Protein AF-A0A2I0K468-F1 (afdb_monomer)

Sequence (78 aa):
MAAAGLTVDHPIMTKTDFYTSHECLLLPYEQALTREDSTSGLYYDCSAHMLWVGERTRQLDGAHVEFLRGVANPLGIK

Mean predicted aligned error: 3.49 Å

Radius of gyration: 17.79 Å; Cα contacts (8 Å, |Δi|>4): 109; chains: 1; bounding box: 37×24×47 Å

pLDDT: mean 96.49, std 4.25, range [75.69, 98.88]

Solvent-accessible surface area (backbone atoms only — not comparable to full-atom values): 4795 Å² total; per-residue (Å²): 94,58,94,77,74,46,52,74,83,40,62,83,70,74,53,76,90,83,84,48,67,52,68,64,70,60,59,75,61,48,58,72,38,43,42,69,39,92,87,78,70,48,35,32,46,67,80,38,60,30,40,25,35,46,75,91,44,60,43,88,90,28,70,52,42,55,52,55,71,63,34,73,49,58,75,46,76,98

Structure (mmCIF, N/CA/C/O backbone):
data_AF-A0A2I0K468-F1
#
_entry.id   AF-A0A2I0K468-F1
#
loop_
_atom_site.group_PDB
_atom_site.id
_atom_site.type_symbol
_atom_site.label_atom_id
_atom_site.label_alt_id
_atom_site.label_comp_id
_atom_site.label_asym_id
_atom_site.label_entity_id
_atom_site.label_seq_id
_atom_site.pdbx_PDB_ins_code
_atom_site.Cartn_x
_atom_site.Cartn_y
_atom_site.Cartn_z
_atom_site.occupancy
_atom_site.B_iso_or_equiv
_atom_site.auth_seq_id
_atom_site.auth_comp_id
_atom_site.auth_asym_id
_atom_site.auth_atom_id
_atom_site.pdbx_PDB_model_num
ATOM 1 N N . MET A 1 1 ? 19.149 -14.158 -28.366 1.00 75.69 1 MET A N 1
ATOM 2 C CA . MET A 1 1 ? 18.510 -12.874 -28.719 1.00 75.69 1 MET A CA 1
ATOM 3 C C . MET A 1 1 ? 19.311 -12.125 -29.781 1.00 75.69 1 MET A C 1
ATOM 5 O O . MET A 1 1 ? 18.752 -11.895 -30.841 1.00 75.69 1 MET A O 1
ATOM 9 N N . ALA A 1 2 ? 20.611 -11.857 -29.582 1.00 83.44 2 ALA A N 1
ATOM 10 C CA . ALA A 1 2 ? 21.428 -11.104 -30.554 1.00 83.44 2 ALA A CA 1
ATOM 11 C C . ALA A 1 2 ? 21.410 -11.683 -31.984 1.00 83.44 2 ALA A C 1
ATOM 13 O O . ALA A 1 2 ? 21.147 -10.957 -32.935 1.00 83.44 2 ALA A O 1
ATOM 14 N N . ALA A 1 3 ? 21.577 -13.003 -32.134 1.00 86.31 3 ALA A N 1
ATOM 15 C CA . ALA A 1 3 ? 21.486 -13.679 -33.436 1.00 86.31 3 ALA A CA 1
ATOM 16 C C . ALA A 1 3 ? 20.078 -13.645 -34.073 1.00 86.31 3 ALA A C 1
ATOM 18 O O . ALA A 1 3 ? 19.942 -13.880 -35.266 1.00 86.31 3 ALA A O 1
ATOM 19 N N . ALA A 1 4 ? 19.041 -13.343 -33.287 1.00 89.06 4 ALA A N 1
ATOM 20 C CA . ALA A 1 4 ? 17.662 -13.156 -33.737 1.00 89.06 4 ALA A CA 1
ATOM 21 C C . ALA A 1 4 ? 17.280 -11.662 -33.860 1.00 89.06 4 ALA A C 1
ATOM 23 O O . ALA A 1 4 ? 16.101 -11.342 -33.965 1.00 89.06 4 ALA A O 1
ATOM 24 N N . GLY A 1 5 ? 18.257 -10.743 -33.820 1.00 87.50 5 GLY A N 1
ATOM 25 C CA . GLY A 1 5 ? 18.055 -9.305 -34.040 1.00 87.50 5 GLY A CA 1
ATOM 26 C C . GLY A 1 5 ? 17.784 -8.459 -32.790 1.00 87.50 5 GLY A C 1
ATOM 27 O O . GLY A 1 5 ? 17.674 -7.243 -32.910 1.00 87.50 5 GLY A O 1
ATOM 28 N N . LEU A 1 6 ? 17.717 -9.050 -31.592 1.00 91.19 6 LEU A N 1
ATOM 29 C CA . LEU A 1 6 ? 17.546 -8.300 -30.341 1.00 91.19 6 LEU A CA 1
ATOM 30 C C . LEU A 1 6 ? 18.898 -8.127 -29.635 1.00 91.19 6 LEU A C 1
ATOM 32 O O . LEU A 1 6 ? 19.449 -9.086 -29.083 1.00 91.19 6 LEU A O 1
ATOM 36 N N . THR A 1 7 ? 19.442 -6.912 -29.686 1.00 91.19 7 THR A N 1
ATOM 37 C CA . THR A 1 7 ? 20.759 -6.568 -29.132 1.00 91.19 7 THR A CA 1
ATOM 38 C C . THR A 1 7 ? 20.717 -6.379 -27.614 1.00 91.19 7 THR A C 1
ATOM 40 O O . THR A 1 7 ? 19.659 -6.168 -27.023 1.00 91.19 7 THR A O 1
ATOM 43 N N . VAL A 1 8 ? 21.886 -6.458 -26.971 1.00 89.25 8 VAL A N 1
ATOM 44 C CA . VAL A 1 8 ? 22.023 -6.286 -25.512 1.00 89.25 8 VAL A CA 1
ATOM 45 C C . VAL A 1 8 ? 21.682 -4.874 -25.044 1.00 89.25 8 VAL A C 1
ATOM 47 O O . VAL A 1 8 ? 21.235 -4.709 -23.918 1.00 89.25 8 VAL A O 1
ATOM 50 N N . ASP A 1 9 ? 21.824 -3.880 -25.918 1.00 89.44 9 ASP A N 1
ATOM 51 C CA . ASP A 1 9 ? 21.507 -2.482 -25.617 1.00 89.44 9 ASP A CA 1
ATOM 52 C C . ASP A 1 9 ? 20.004 -2.184 -25.706 1.00 89.44 9 ASP A C 1
ATOM 54 O O . ASP A 1 9 ? 19.558 -1.100 -25.325 1.00 89.44 9 ASP A O 1
ATOM 58 N N . HIS A 1 10 ? 19.199 -3.129 -26.212 1.00 90.94 10 HIS A N 1
ATOM 59 C CA . HIS A 1 10 ? 17.757 -2.945 -26.298 1.00 90.94 10 HIS A CA 1
ATOM 60 C C . HIS A 1 10 ? 17.174 -2.718 -24.887 1.00 90.94 10 HIS A C 1
ATOM 62 O O . HIS A 1 10 ? 17.469 -3.504 -23.986 1.00 90.94 10 HIS A O 1
ATOM 68 N N . PRO A 1 11 ? 16.310 -1.706 -24.658 1.00 89.62 11 PRO A N 1
ATOM 69 C CA . PRO A 1 11 ? 15.817 -1.358 -23.321 1.00 89.62 11 PRO A CA 1
ATOM 70 C C . PRO A 1 11 ? 15.189 -2.517 -22.537 1.00 89.62 11 PRO A C 1
ATOM 72 O O . PRO A 1 11 ? 15.328 -2.573 -21.325 1.00 89.62 11 PRO A O 1
ATOM 75 N N . ILE A 1 12 ? 14.545 -3.468 -23.221 1.00 90.38 12 ILE A N 1
ATOM 76 C CA . ILE A 1 12 ? 13.972 -4.675 -22.592 1.00 90.38 12 ILE A CA 1
ATOM 77 C C . ILE A 1 12 ? 15.026 -5.597 -21.950 1.00 90.38 12 ILE A C 1
ATOM 79 O O . ILE A 1 12 ? 14.698 -6.403 -21.091 1.00 90.38 12 ILE A O 1
ATOM 83 N N . MET A 1 13 ? 16.282 -5.500 -22.392 1.00 91.00 13 MET A N 1
ATOM 84 C CA . MET A 1 13 ? 17.410 -6.276 -21.875 1.00 91.00 13 MET A CA 1
ATOM 85 C C . MET A 1 13 ? 18.165 -5.522 -20.770 1.00 91.00 13 MET A C 1
ATOM 87 O O . MET A 1 13 ? 18.916 -6.142 -20.024 1.00 91.00 13 MET A O 1
ATOM 91 N N . THR A 1 14 ? 17.985 -4.199 -20.669 1.00 92.38 14 THR A N 1
ATOM 92 C CA . THR A 1 14 ? 18.718 -3.322 -19.734 1.00 92.38 14 THR A CA 1
ATOM 93 C C . THR A 1 14 ? 17.838 -2.696 -18.655 1.00 92.38 14 THR A C 1
ATOM 95 O O . THR A 1 14 ? 18.354 -2.061 -17.736 1.00 92.38 14 THR A O 1
ATOM 98 N N . LYS A 1 15 ? 16.518 -2.874 -18.742 1.00 94.25 15 LYS A N 1
ATOM 99 C CA . LYS A 1 15 ? 15.536 -2.401 -17.766 1.00 94.25 15 LYS A CA 1
ATOM 100 C C . LYS A 1 15 ? 14.696 -3.565 -17.267 1.00 94.25 15 LYS A C 1
ATOM 102 O O . LYS A 1 15 ? 14.449 -4.525 -17.988 1.00 94.25 15 LYS A O 1
ATOM 107 N N . THR A 1 16 ? 14.229 -3.432 -16.037 1.00 95.75 16 THR A N 1
ATOM 108 C CA . THR A 1 16 ? 13.236 -4.319 -15.442 1.00 95.75 16 THR A CA 1
ATOM 109 C C . THR A 1 16 ? 12.202 -3.465 -14.739 1.00 95.75 16 THR A C 1
ATOM 111 O O . THR A 1 16 ? 12.539 -2.414 -14.189 1.00 95.75 16 THR A O 1
ATOM 114 N N . ASP A 1 17 ? 10.965 -3.936 -14.727 1.00 97.06 17 ASP A N 1
ATOM 115 C CA . ASP A 1 17 ? 9.966 -3.387 -13.828 1.00 97.06 17 ASP A CA 1
ATOM 116 C C . ASP A 1 17 ? 10.284 -3.844 -12.403 1.00 97.06 17 ASP A C 1
ATOM 118 O O . ASP A 1 17 ? 10.749 -4.966 -12.171 1.00 97.06 17 ASP A O 1
ATOM 122 N N . PHE A 1 18 ? 10.075 -2.946 -11.449 1.00 97.75 18 PHE A N 1
ATOM 123 C CA . PHE A 1 18 ? 10.269 -3.202 -10.031 1.00 97.75 18 PHE A CA 1
ATOM 124 C C . PHE A 1 18 ? 9.079 -2.637 -9.269 1.00 97.75 18 PHE A C 1
ATOM 126 O O . PHE A 1 18 ? 8.687 -1.489 -9.478 1.00 97.75 18 PHE A O 1
ATOM 133 N N . TYR A 1 19 ? 8.527 -3.447 -8.373 1.00 98.50 19 TYR A N 1
ATOM 134 C CA . TYR A 1 19 ? 7.316 -3.133 -7.631 1.00 98.50 19 TYR A CA 1
ATOM 135 C C . TYR A 1 19 ? 7.577 -3.216 -6.130 1.00 98.50 19 TYR A C 1
ATOM 137 O O . TYR A 1 19 ? 8.430 -3.968 -5.659 1.00 98.50 19 TYR A O 1
ATOM 145 N N . THR A 1 20 ? 6.814 -2.437 -5.376 1.00 98.69 20 THR A N 1
ATOM 146 C CA . THR A 1 20 ? 6.891 -2.342 -3.915 1.00 98.69 20 THR A CA 1
ATOM 147 C C . THR A 1 20 ? 5.657 -2.962 -3.273 1.00 98.69 20 THR A C 1
ATOM 149 O O . THR A 1 20 ? 4.564 -2.920 -3.843 1.00 98.69 20 THR A O 1
ATOM 152 N N . SER A 1 21 ? 5.838 -3.528 -2.080 1.00 98.75 21 SER A N 1
ATOM 153 C CA . SER A 1 21 ? 4.746 -4.034 -1.248 1.00 98.75 21 SER A CA 1
ATOM 154 C C . SER A 1 21 ? 5.080 -3.918 0.234 1.00 98.75 21 SER A C 1
ATOM 156 O O . SER A 1 21 ? 6.255 -3.975 0.611 1.00 98.75 21 SER A O 1
ATOM 158 N N . HIS A 1 22 ? 4.049 -3.789 1.065 1.00 98.81 22 HIS A N 1
ATOM 159 C CA . HIS A 1 22 ? 4.148 -3.852 2.524 1.00 98.81 22 HIS A CA 1
ATOM 160 C C . HIS A 1 22 ? 2.836 -4.339 3.153 1.00 98.81 22 HIS A C 1
ATOM 162 O O . HIS A 1 22 ? 1.813 -4.506 2.483 1.00 98.81 22 HIS A O 1
ATOM 168 N N . GLU A 1 23 ? 2.884 -4.606 4.458 1.00 98.81 23 GLU A N 1
ATOM 169 C CA . GLU A 1 23 ? 1.696 -4.953 5.234 1.00 98.81 23 GLU A CA 1
ATOM 170 C C . GLU A 1 23 ? 0.846 -3.708 5.447 1.00 98.81 23 GLU A C 1
ATOM 172 O O . GLU A 1 23 ? 1.313 -2.762 6.082 1.00 98.81 23 GLU A O 1
ATOM 177 N N . CYS A 1 24 ? -0.403 -3.734 4.982 1.00 98.62 24 CYS A N 1
ATOM 178 C CA . CYS A 1 24 ? -1.396 -2.716 5.304 1.00 98.62 24 CYS A CA 1
ATOM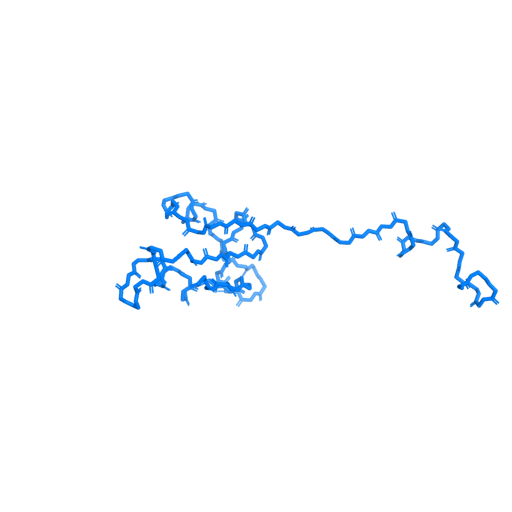 179 C C . 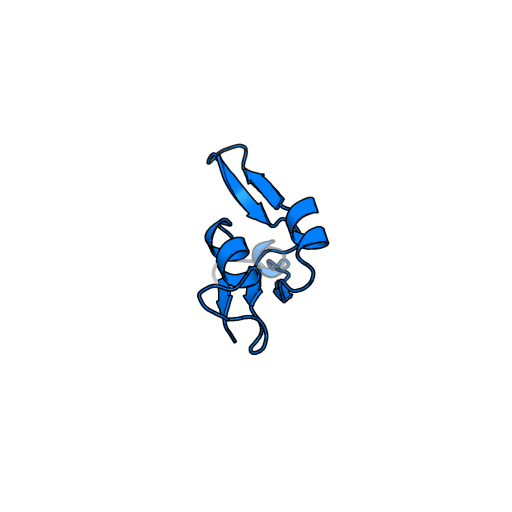CYS A 1 24 ? -1.684 -2.822 6.806 1.00 98.62 24 CYS A C 1
ATOM 181 O O . CYS A 1 24 ? -2.488 -3.647 7.233 1.00 98.62 24 CYS A O 1
ATOM 183 N N . LEU A 1 25 ? -0.944 -2.069 7.623 1.00 98.56 25 LEU A N 1
ATOM 184 C CA . LEU A 1 25 ? -0.969 -2.198 9.082 1.00 98.56 25 LEU A CA 1
ATOM 185 C C . LEU A 1 25 ? -1.460 -0.914 9.744 1.00 98.56 25 LEU A C 1
ATOM 187 O O . LEU A 1 25 ? -2.385 -0.949 10.558 1.00 98.56 25 LEU A O 1
ATOM 191 N N . LEU A 1 26 ? -0.857 0.223 9.390 1.00 98.62 26 LEU A N 1
ATOM 192 C CA . LEU A 1 26 ? -1.172 1.520 9.978 1.00 98.62 26 LEU A CA 1
ATOM 193 C C . LEU A 1 26 ? -2.226 2.242 9.133 1.00 98.62 26 LEU A C 1
ATOM 195 O O . LEU A 1 26 ? -1.902 3.115 8.337 1.00 98.62 26 LEU A O 1
ATOM 199 N N . LEU A 1 27 ? -3.500 1.906 9.339 1.00 98.69 27 LEU A N 1
ATOM 200 C CA . LEU A 1 27 ? -4.612 2.399 8.512 1.00 98.69 27 LEU A CA 1
ATOM 201 C C . LEU A 1 27 ? -4.668 3.925 8.305 1.00 98.69 27 LEU A C 1
ATOM 203 O O . LEU A 1 27 ? -4.980 4.335 7.193 1.00 98.69 27 LEU A O 1
ATOM 20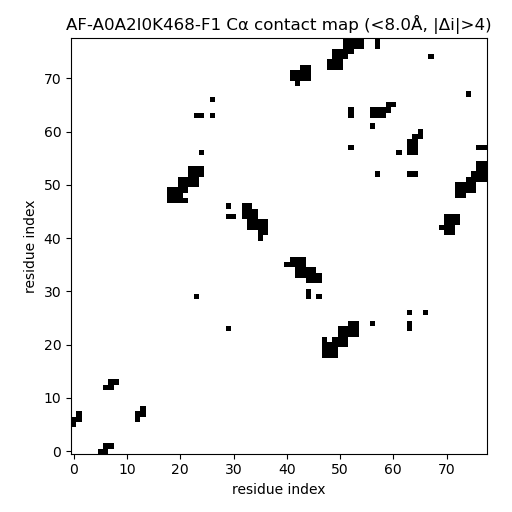7 N N . PRO A 1 28 ? -4.327 4.794 9.280 1.00 98.75 28 PRO A N 1
ATOM 208 C CA . PRO A 1 28 ? -4.285 6.234 9.019 1.00 98.75 28 PRO A CA 1
ATOM 209 C C . PRO A 1 28 ? -3.255 6.646 7.955 1.00 98.75 28 PRO A C 1
ATOM 211 O O . PRO A 1 28 ? -3.474 7.616 7.234 1.00 98.75 28 PRO A O 1
ATOM 214 N N . TYR A 1 29 ? -2.135 5.922 7.856 1.00 98.81 29 TYR A N 1
ATOM 215 C CA . TYR A 1 29 ? -1.114 6.149 6.832 1.00 98.81 29 TYR A CA 1
ATOM 216 C C . TYR A 1 29 ? -1.615 5.707 5.454 1.00 98.81 29 TYR A C 1
ATOM 218 O O . TYR A 1 29 ? -1.565 6.485 4.504 1.00 98.81 29 TYR A O 1
ATOM 226 N N . GLU A 1 30 ? -2.178 4.503 5.382 1.00 98.88 30 GLU A N 1
ATOM 227 C CA . GLU A 1 30 ? -2.736 3.926 4.152 1.00 98.88 30 GLU A CA 1
ATOM 228 C C . GLU A 1 30 ? -3.903 4.774 3.616 1.00 98.88 30 GLU A C 1
ATOM 230 O O . GLU A 1 30 ? -3.953 5.155 2.445 1.00 98.88 30 GLU A O 1
ATOM 235 N N . GLN A 1 31 ? -4.809 5.203 4.499 1.00 98.62 31 GLN A N 1
ATOM 236 C CA . GLN A 1 31 ? -5.923 6.079 4.140 1.00 98.62 31 GLN A CA 1
ATOM 237 C C . GLN A 1 31 ? -5.445 7.419 3.562 1.00 98.62 31 GLN A C 1
ATOM 239 O O . GLN A 1 31 ? -6.025 7.908 2.595 1.00 98.62 31 GLN A O 1
ATOM 244 N N . ALA A 1 32 ? -4.388 8.021 4.120 1.00 98.69 32 ALA A N 1
ATOM 245 C CA . ALA A 1 32 ? -3.851 9.293 3.630 1.00 98.69 32 ALA A CA 1
ATOM 246 C C . ALA A 1 32 ? -3.210 9.184 2.231 1.00 98.69 32 ALA A C 1
ATOM 248 O O . ALA A 1 32 ? -3.116 10.179 1.499 1.00 98.69 32 ALA A O 1
ATOM 249 N N . LEU A 1 33 ? -2.760 7.985 1.855 1.00 98.75 33 LEU A N 1
ATOM 250 C CA . LEU A 1 33 ? -2.143 7.696 0.560 1.00 98.75 33 LEU A CA 1
ATOM 251 C C . LEU A 1 33 ? -3.103 7.051 -0.442 1.00 98.75 33 LEU A C 1
ATOM 253 O O . LEU A 1 33 ? -2.745 6.906 -1.610 1.00 98.75 33 LEU A O 1
ATOM 257 N N . THR A 1 34 ? -4.338 6.769 -0.040 1.00 98.75 34 THR A N 1
ATOM 258 C CA . THR A 1 34 ? -5.381 6.278 -0.939 1.00 98.75 34 THR A CA 1
ATOM 259 C C . THR A 1 34 ? -5.902 7.390 -1.846 1.00 98.75 34 THR A C 1
ATOM 261 O O . THR A 1 34 ? -6.179 8.507 -1.401 1.00 98.75 34 THR A O 1
ATOM 264 N N . ARG A 1 35 ? -6.014 7.098 -3.144 1.00 98.62 35 ARG A N 1
ATOM 265 C CA . ARG A 1 35 ? -6.430 8.038 -4.193 1.00 98.62 35 ARG A CA 1
ATOM 266 C C . ARG A 1 35 ? -7.432 7.391 -5.130 1.00 98.62 35 ARG A C 1
ATOM 268 O O . ARG A 1 35 ? -7.359 6.196 -5.390 1.00 98.62 35 ARG A O 1
ATOM 275 N N . GLU A 1 36 ? -8.325 8.207 -5.666 1.00 98.56 36 GLU A N 1
ATOM 276 C CA . GLU A 1 36 ? -9.173 7.821 -6.788 1.00 98.56 36 GLU A CA 1
ATOM 277 C C . GLU A 1 36 ? -8.374 7.944 -8.089 1.00 98.56 36 GLU A C 1
ATOM 279 O O . GLU A 1 36 ? -7.756 8.981 -8.356 1.00 98.56 36 GLU A O 1
ATOM 284 N N . ASP A 1 37 ? -8.355 6.879 -8.882 1.00 98.00 37 ASP A N 1
ATOM 285 C CA . ASP A 1 37 ? -7.746 6.886 -10.203 1.00 98.00 37 ASP A CA 1
ATOM 286 C C . ASP A 1 37 ? -8.571 7.746 -11.167 1.00 98.00 37 ASP A C 1
ATOM 288 O O . ASP A 1 37 ? -9.782 7.581 -11.313 1.00 98.00 37 ASP A O 1
ATOM 292 N N . SER A 1 38 ? -7.893 8.644 -11.881 1.00 97.25 38 SER A N 1
ATOM 293 C CA . SER A 1 38 ? -8.539 9.639 -12.739 1.00 97.25 38 SER A CA 1
ATOM 294 C C . SER A 1 38 ? -9.167 9.059 -14.007 1.00 97.25 38 SER 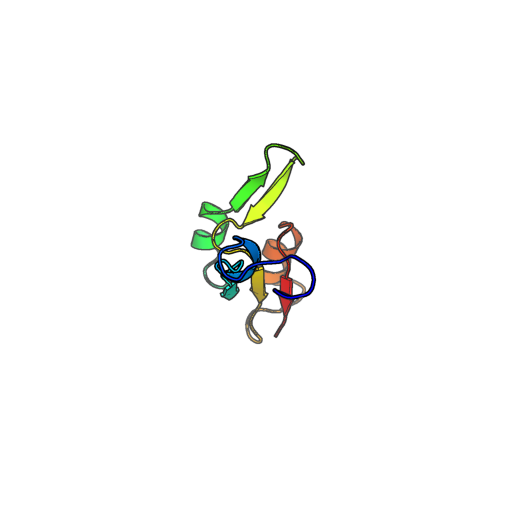A C 1
ATOM 296 O O . SER A 1 38 ? -9.924 9.762 -14.678 1.00 97.25 38 SER A O 1
ATOM 298 N N . THR A 1 39 ? -8.860 7.806 -14.359 1.00 97.81 39 THR A N 1
ATOM 299 C CA . THR A 1 39 ? -9.356 7.163 -15.585 1.00 97.81 39 THR A CA 1
ATOM 300 C C . THR A 1 39 ? -10.485 6.171 -15.330 1.00 97.81 39 THR A C 1
ATOM 302 O O . THR A 1 39 ? -11.387 6.048 -16.157 1.00 97.81 39 THR A O 1
ATOM 305 N N . SER A 1 40 ? -10.457 5.481 -14.191 1.00 97.00 40 SER A N 1
ATOM 306 C CA . SER A 1 40 ? -11.390 4.409 -13.837 1.00 97.00 40 SER A CA 1
ATOM 307 C C . SER A 1 40 ? -12.360 4.774 -12.712 1.00 97.00 40 SER A C 1
ATOM 309 O O . SER A 1 40 ? -13.390 4.115 -12.582 1.00 97.00 40 SER A O 1
A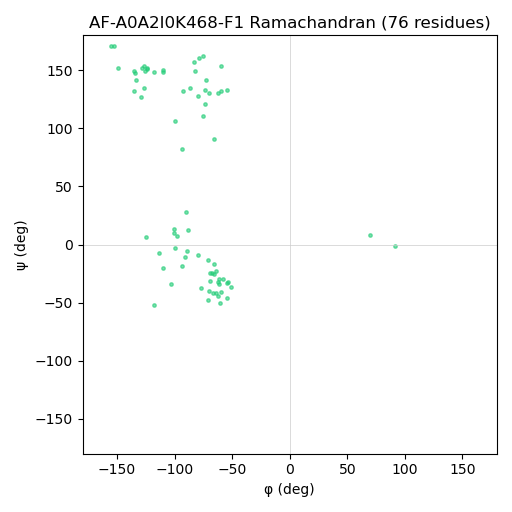TOM 311 N N . GLY A 1 41 ? -12.054 5.793 -11.898 1.00 97.06 41 GLY A N 1
ATOM 312 C CA . GLY A 1 41 ? -12.826 6.135 -10.697 1.00 97.06 41 GLY A CA 1
ATOM 313 C C . GLY A 1 41 ? -12.695 5.111 -9.561 1.00 97.06 41 GLY A C 1
ATOM 314 O O . GLY A 1 41 ? -13.429 5.176 -8.576 1.00 97.06 41 GLY A O 1
ATOM 315 N N . LEU A 1 42 ? -11.793 4.131 -9.691 1.00 98.44 42 LEU A N 1
ATOM 316 C CA . LEU A 1 42 ? -11.505 3.159 -8.639 1.00 98.44 42 LEU A CA 1
ATOM 317 C C . LEU A 1 42 ? -10.518 3.743 -7.631 1.00 98.44 42 LEU A C 1
ATOM 319 O O . LEU A 1 42 ? -9.642 4.533 -7.983 1.00 98.44 42 LEU A O 1
ATOM 323 N N . TYR A 1 43 ? -10.625 3.315 -6.377 1.00 98.62 43 TYR A N 1
ATOM 324 C CA . TYR A 1 43 ? -9.682 3.710 -5.339 1.00 98.62 43 TYR A CA 1
ATOM 325 C C . TYR A 1 43 ? -8.474 2.776 -5.325 1.00 98.62 43 TYR A C 1
ATOM 327 O O . TYR A 1 43 ? -8.621 1.557 -5.354 1.00 98.62 43 TYR A O 1
ATOM 335 N N . TYR A 1 44 ? -7.281 3.353 -5.246 1.00 98.75 44 TYR A N 1
ATOM 336 C CA . TYR A 1 44 ? -6.019 2.645 -5.061 1.00 98.75 44 TYR A CA 1
ATOM 337 C C . TYR A 1 44 ? -5.283 3.231 -3.867 1.00 98.75 44 TYR A C 1
ATOM 339 O O . TYR A 1 44 ? -5.144 4.451 -3.750 1.00 98.75 44 TYR A O 1
ATOM 347 N N . ASP A 1 45 ? -4.751 2.368 -3.0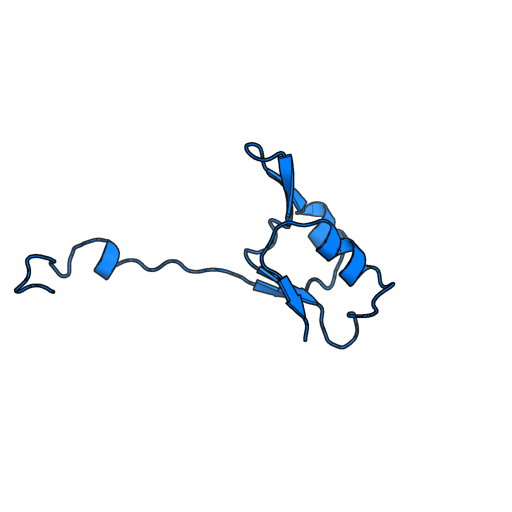14 1.00 98.69 45 ASP A N 1
ATOM 348 C CA . ASP A 1 45 ? -3.757 2.785 -2.041 1.00 98.69 45 ASP A CA 1
ATOM 349 C C . ASP A 1 45 ? -2.415 2.981 -2.752 1.00 98.69 45 ASP A C 1
ATOM 351 O O . ASP A 1 45 ? -1.806 2.029 -3.241 1.00 98.69 45 ASP A O 1
ATOM 355 N N . CYS A 1 46 ? -1.975 4.234 -2.866 1.00 98.56 46 CYS A N 1
ATOM 356 C CA . CYS A 1 46 ? -0.752 4.598 -3.577 1.00 98.56 46 CYS A CA 1
ATOM 357 C C . CYS A 1 46 ? 0.497 4.549 -2.681 1.00 98.56 46 CYS A C 1
ATOM 359 O O . CYS A 1 46 ? 1.547 5.061 -3.076 1.00 98.56 46 CYS A O 1
ATOM 361 N N . SER A 1 47 ? 0.409 3.960 -1.483 1.00 98.69 47 SER A N 1
ATOM 362 C CA . SER A 1 47 ? 1.565 3.699 -0.622 1.00 98.69 47 SER A CA 1
ATOM 363 C C . SER A 1 47 ? 2.487 2.610 -1.194 1.00 98.69 47 SER A C 1
ATOM 365 O O . SER A 1 47 ? 3.707 2.673 -1.021 1.00 98.69 47 SER A O 1
ATOM 367 N N . ALA A 1 48 ? 1.929 1.640 -1.925 1.00 98.69 48 ALA A N 1
ATOM 368 C CA . ALA A 1 48 ? 2.659 0.584 -2.618 1.00 98.69 48 ALA A CA 1
ATOM 369 C C . ALA A 1 48 ? 1.864 0.018 -3.803 1.00 98.69 48 ALA A C 1
ATOM 371 O O . ALA A 1 48 ? 0.689 0.308 -3.997 1.00 98.69 48 ALA A O 1
ATOM 372 N N . HIS A 1 49 ? 2.510 -0.823 -4.613 1.00 98.75 49 HIS A N 1
ATOM 373 C CA . HIS A 1 49 ? 1.850 -1.444 -5.762 1.00 98.75 49 HIS A CA 1
ATOM 374 C C . HIS A 1 49 ? 0.933 -2.591 -5.333 1.00 98.75 49 HIS A C 1
ATOM 376 O O . HIS A 1 49 ? -0.136 -2.769 -5.902 1.00 98.75 49 HIS A O 1
ATOM 382 N N . MET A 1 50 ? 1.347 -3.356 -4.324 1.00 98.75 50 MET A N 1
ATOM 383 C CA . MET A 1 50 ? 0.625 -4.499 -3.772 1.00 98.75 50 MET A CA 1
ATOM 384 C C . MET A 1 50 ? 0.622 -4.399 -2.246 1.00 98.75 50 MET A C 1
ATOM 386 O O . MET A 1 50 ? 1.629 -4.010 -1.655 1.00 98.75 50 MET A O 1
ATOM 390 N N . LEU A 1 51 ? -0.488 -4.766 -1.610 1.00 98.81 51 LEU A N 1
ATOM 391 C CA . LEU A 1 51 ? -0.630 -4.737 -0.153 1.00 98.81 51 LEU A CA 1
ATO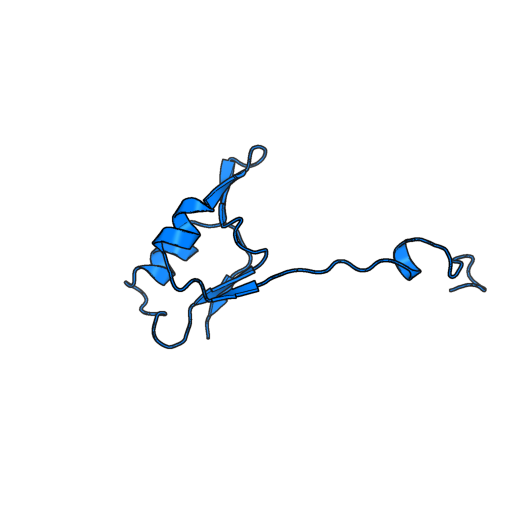M 392 C C . LEU A 1 51 ? -1.073 -6.094 0.382 1.00 98.81 51 LEU A C 1
ATOM 394 O O . LEU A 1 51 ? -1.810 -6.823 -0.285 1.00 98.81 51 LEU A O 1
ATOM 398 N N . TRP A 1 52 ? -0.668 -6.430 1.608 1.00 98.81 52 TRP A N 1
ATOM 399 C CA . TRP A 1 52 ? -1.176 -7.62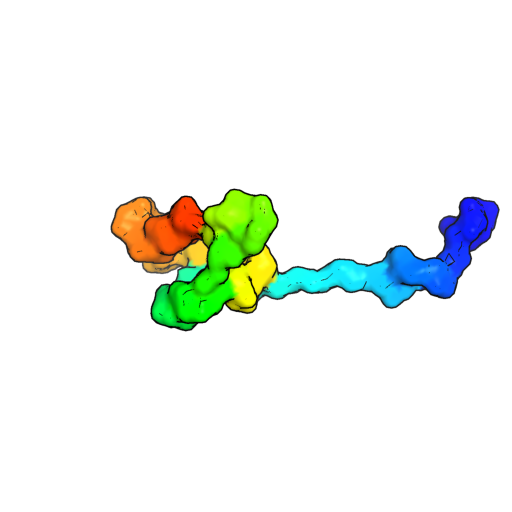5 2.289 1.00 98.81 52 TRP A CA 1
ATOM 400 C C . TRP A 1 52 ? -1.749 -7.342 3.674 1.00 98.81 52 TRP A C 1
AT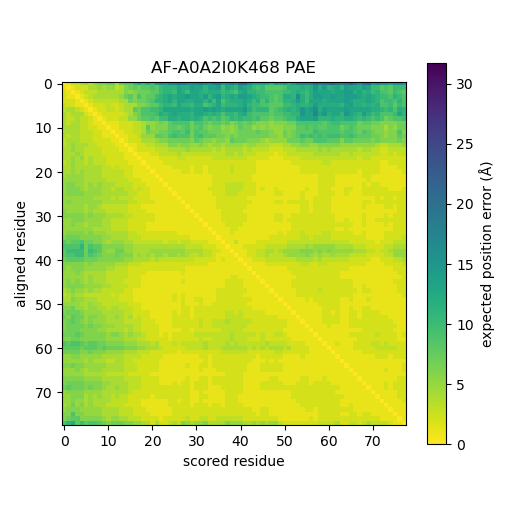OM 402 O O . TRP A 1 52 ? -1.313 -6.417 4.359 1.00 98.81 52 TRP A O 1
ATOM 412 N N . VAL A 1 53 ? -2.678 -8.200 4.107 1.00 98.56 53 VAL A N 1
ATOM 413 C CA . VAL A 1 53 ? -3.116 -8.291 5.509 1.00 98.56 53 VAL A CA 1
ATOM 414 C C . VAL A 1 53 ? -2.294 -9.346 6.236 1.00 98.56 53 VAL A C 1
ATOM 416 O O . VAL A 1 53 ? -2.095 -10.456 5.731 1.00 98.56 53 VAL A O 1
ATOM 419 N N . GLY A 1 54 ? -1.793 -9.001 7.418 1.00 98.62 54 GLY A N 1
ATOM 420 C CA . GLY A 1 54 ? -1.065 -9.926 8.277 1.00 98.62 54 GLY A CA 1
ATOM 421 C C . GLY A 1 54 ? -1.972 -10.932 8.986 1.00 98.62 54 GLY A C 1
ATOM 422 O O . GLY A 1 54 ? -3.168 -10.724 9.172 1.00 98.62 54 GLY A O 1
ATOM 423 N N . GLU A 1 55 ? -1.368 -12.012 9.485 1.00 98.50 55 GLU A N 1
ATOM 424 C CA . GLU A 1 55 ? -2.069 -13.085 10.212 1.00 98.50 55 GLU A CA 1
ATOM 425 C C . GLU A 1 55 ? -2.889 -12.568 11.408 1.00 98.50 55 GLU A C 1
ATOM 427 O O . GLU A 1 55 ? -3.938 -13.102 11.748 1.00 98.50 55 GLU A O 1
ATOM 432 N N . ARG A 1 56 ? -2.415 -11.504 12.065 1.00 98.38 56 ARG A N 1
ATOM 433 C CA . ARG A 1 56 ? -3.037 -10.952 13.280 1.00 98.38 56 ARG A CA 1
ATOM 434 C C . ARG A 1 56 ? -4.105 -9.897 12.989 1.00 98.38 56 ARG A C 1
ATOM 436 O O . ARG A 1 56 ? -4.766 -9.456 13.925 1.00 98.38 56 ARG A O 1
ATOM 443 N N . THR A 1 57 ? -4.271 -9.507 11.729 1.00 98.31 57 THR A N 1
ATOM 444 C CA . THR A 1 57 ? -5.160 -8.420 11.291 1.00 98.31 57 THR A CA 1
ATOM 445 C C . THR A 1 57 ? -6.175 -8.859 10.228 1.00 98.31 57 THR A C 1
ATOM 447 O O . THR A 1 57 ? -6.924 -8.036 9.713 1.00 98.31 57 THR A O 1
ATOM 450 N N . ARG A 1 58 ? -6.252 -10.161 9.908 1.00 98.06 58 ARG A N 1
ATOM 451 C CA . ARG A 1 58 ? -7.148 -10.730 8.878 1.00 98.06 58 ARG A CA 1
ATOM 452 C C . ARG A 1 58 ? -8.529 -11.164 9.382 1.00 98.06 58 ARG A C 1
ATOM 454 O O . ARG A 1 58 ? -9.120 -12.100 8.843 1.00 98.06 58 ARG A O 1
ATOM 461 N N . GLN A 1 59 ? -9.041 -10.534 10.438 1.00 98.62 59 GLN A N 1
ATOM 462 C CA . GLN A 1 59 ? -10.412 -10.781 10.894 1.00 98.62 59 GLN A CA 1
ATOM 463 C C . GLN A 1 59 ? -11.390 -10.371 9.782 1.00 98.62 59 GLN A C 1
ATOM 465 O O . GLN A 1 59 ? -11.258 -9.281 9.233 1.00 98.62 59 GLN A O 1
ATOM 470 N N . LEU A 1 60 ? -12.349 -11.239 9.431 1.00 97.25 60 LEU A N 1
ATOM 471 C CA . LEU A 1 60 ? -13.262 -11.014 8.295 1.00 97.25 60 LEU A CA 1
ATOM 472 C C . LEU A 1 60 ? -14.122 -9.753 8.456 1.00 97.25 60 LEU A C 1
ATOM 474 O O . LEU A 1 60 ? -14.491 -9.126 7.471 1.00 97.25 60 LEU A O 1
ATOM 478 N N . ASP A 1 61 ? -14.423 -9.397 9.698 1.00 97.81 61 ASP A N 1
ATOM 479 C CA . ASP A 1 61 ? -15.144 -8.203 10.132 1.00 97.81 61 ASP A CA 1
ATOM 480 C C . ASP A 1 61 ? -14.202 -7.094 10.648 1.00 97.81 61 ASP A C 1
ATOM 482 O O . ASP A 1 61 ? -14.646 -6.100 11.222 1.00 97.81 61 ASP A O 1
ATOM 486 N N . GLY A 1 62 ? -12.890 -7.261 10.459 1.00 98.31 62 GLY A N 1
ATOM 487 C CA . GLY A 1 62 ? -11.854 -6.339 10.906 1.00 98.31 62 GLY A CA 1
ATOM 488 C C . GLY A 1 62 ? -11.616 -5.171 9.949 1.00 98.31 62 GLY A C 1
ATOM 489 O O . GLY A 1 62 ? -11.855 -5.246 8.744 1.00 98.31 62 GLY A O 1
ATOM 490 N N . ALA A 1 63 ? -11.060 -4.086 10.493 1.00 98.56 63 ALA A N 1
ATOM 491 C CA . ALA A 1 63 ? -10.834 -2.845 9.754 1.00 98.56 63 ALA A CA 1
ATOM 492 C C . ALA A 1 63 ? -9.878 -3.002 8.557 1.00 98.56 63 ALA A C 1
ATOM 494 O O . ALA A 1 63 ? -10.070 -2.344 7.542 1.00 98.56 63 ALA A O 1
ATOM 495 N N . HIS A 1 64 ? -8.869 -3.874 8.641 1.00 98.69 64 HIS A N 1
ATOM 496 C CA . HIS A 1 64 ? -7.917 -4.098 7.545 1.00 98.69 64 HIS A CA 1
ATOM 497 C C . HIS A 1 64 ? -8.546 -4.814 6.350 1.00 98.69 64 HIS A C 1
ATOM 499 O O . HIS A 1 64 ? -8.286 -4.442 5.209 1.00 98.69 64 HIS A O 1
ATOM 505 N N . VAL A 1 65 ? -9.400 -5.810 6.602 1.00 98.44 65 VAL A N 1
ATOM 506 C CA . VAL A 1 65 ? -10.146 -6.497 5.538 1.00 98.44 65 VAL A CA 1
ATOM 507 C C . VAL A 1 65 ? -11.152 -5.540 4.902 1.00 98.44 65 VAL A C 1
ATOM 509 O O . VAL A 1 65 ? -11.244 -5.497 3.678 1.00 98.44 65 VAL A O 1
ATOM 512 N N . GLU A 1 66 ? -11.841 -4.721 5.702 1.00 98.56 66 GLU A N 1
ATOM 513 C CA . GLU A 1 66 ? -12.749 -3.695 5.176 1.00 98.56 66 GLU A CA 1
ATOM 514 C C . GLU A 1 66 ? -12.012 -2.630 4.355 1.00 98.56 66 GLU A C 1
ATOM 516 O O . GLU A 1 66 ? -12.476 -2.251 3.283 1.00 98.56 66 GLU A O 1
ATOM 521 N N . PHE A 1 67 ? -10.841 -2.181 4.810 1.00 98.62 67 PHE A N 1
ATOM 522 C CA . PHE A 1 67 ? -10.023 -1.232 4.061 1.00 98.62 67 PHE A CA 1
ATOM 523 C C . PHE A 1 67 ? -9.613 -1.815 2.703 1.00 98.62 67 PHE A C 1
ATOM 525 O O . PHE A 1 67 ? -9.852 -1.196 1.666 1.00 98.62 67 PHE A O 1
ATOM 532 N N . LEU A 1 68 ? -9.070 -3.039 2.685 1.00 98.12 68 LEU A N 1
ATOM 533 C CA . LEU A 1 68 ? -8.641 -3.667 1.436 1.00 98.12 68 LEU A CA 1
ATOM 534 C C . LEU A 1 68 ? -9.804 -4.066 0.518 1.00 98.12 68 LEU A C 1
ATOM 536 O O . LEU A 1 68 ? -9.619 -4.112 -0.694 1.00 98.12 68 LEU A O 1
ATOM 540 N N . ARG A 1 69 ? -11.014 -4.290 1.049 1.00 98.06 69 ARG A N 1
ATOM 541 C CA . ARG A 1 69 ? -12.235 -4.474 0.240 1.00 98.06 69 ARG A CA 1
ATOM 542 C C . ARG A 1 69 ? -12.507 -3.267 -0.666 1.00 98.06 69 ARG A C 1
ATOM 544 O O . ARG A 1 69 ? -13.128 -3.427 -1.714 1.00 98.06 69 ARG A O 1
ATOM 551 N N . GLY A 1 70 ? -12.092 -2.073 -0.240 1.00 97.94 70 GLY A N 1
ATOM 552 C CA . GLY A 1 70 ? -12.354 -0.812 -0.929 1.00 97.94 70 GLY A CA 1
ATOM 553 C C . GLY A 1 70 ? -11.296 -0.384 -1.949 1.00 97.94 70 GLY A C 1
ATOM 554 O O . GLY A 1 70 ? -11.564 0.557 -2.694 1.00 97.94 70 GLY A O 1
ATOM 555 N N . VAL A 1 71 ? -10.129 -1.037 -2.007 1.00 98.50 71 VAL A N 1
ATOM 556 C CA . VAL A 1 71 ? -9.030 -0.657 -2.916 1.00 98.50 71 VAL A CA 1
ATOM 557 C C . VAL A 1 71 ? -8.825 -1.682 -4.033 1.00 98.50 71 VAL A C 1
ATOM 559 O O . VAL A 1 71 ? -9.065 -2.874 -3.863 1.00 98.50 71 VAL A O 1
ATOM 562 N N . ALA A 1 72 ? -8.357 -1.216 -5.188 1.00 98.62 72 ALA A N 1
ATOM 563 C CA . ALA A 1 72 ? -8.192 -2.009 -6.406 1.00 98.62 72 ALA A CA 1
ATOM 564 C C . ALA A 1 72 ? -6.753 -2.519 -6.632 1.00 98.62 72 ALA A C 1
ATOM 566 O O . ALA A 1 72 ? -6.447 -3.077 -7.689 1.00 98.62 72 ALA A O 1
ATOM 567 N N . ASN A 1 73 ? -5.856 -2.339 -5.657 1.00 98.69 73 ASN A N 1
ATOM 568 C CA . ASN A 1 73 ? -4.516 -2.926 -5.675 1.00 98.69 73 ASN A CA 1
ATOM 569 C C . ASN A 1 73 ? -4.595 -4.466 -5.740 1.00 98.69 73 ASN A C 1
ATOM 571 O O . ASN A 1 73 ? -5.539 -5.060 -5.221 1.00 98.69 73 ASN A O 1
ATOM 575 N N . PRO A 1 74 ? -3.581 -5.155 -6.287 1.00 98.69 74 PRO A N 1
ATOM 576 C CA . PRO A 1 74 ? -3.347 -6.560 -5.980 1.00 98.69 74 PRO A CA 1
ATOM 577 C C . PRO A 1 74 ? -3.223 -6.770 -4.464 1.00 98.69 74 PRO A C 1
ATOM 579 O O . PRO A 1 74 ? -2.500 -6.034 -3.787 1.00 98.69 74 PRO A O 1
ATOM 582 N N . LEU A 1 75 ? -3.919 -7.783 -3.945 1.00 98.56 75 LEU A N 1
ATOM 583 C CA . LEU A 1 75 ? -4.034 -8.043 -2.510 1.00 98.56 75 LEU A CA 1
ATOM 584 C C . LEU A 1 75 ? -3.438 -9.398 -2.130 1.00 98.56 75 LEU A C 1
ATOM 586 O O . LEU A 1 75 ? -3.504 -10.364 -2.891 1.00 98.56 75 LEU A O 1
ATOM 590 N N . GLY A 1 76 ? -2.895 -9.475 -0.919 1.00 98.50 76 GLY A N 1
ATOM 591 C CA . GLY A 1 76 ? -2.420 -10.707 -0.301 1.00 98.50 76 GLY A CA 1
ATOM 592 C C . GLY A 1 76 ? -3.008 -10.892 1.090 1.00 98.50 76 GLY A C 1
ATOM 593 O O . GLY A 1 76 ? -3.305 -9.930 1.796 1.00 98.50 76 GLY A O 1
ATOM 594 N N . ILE A 1 77 ? -3.148 -12.146 1.502 1.00 97.50 77 ILE A N 1
ATOM 595 C CA . ILE A 1 77 ? -3.547 -12.526 2.856 1.00 97.50 77 ILE A CA 1
ATOM 596 C C . ILE A 1 77 ? -2.528 -13.552 3.338 1.00 97.50 77 ILE A C 1
ATOM 598 O O . ILE A 1 77 ? -2.232 -14.509 2.619 1.00 97.50 77 ILE A O 1
ATOM 602 N N . LYS A 1 78 ? -1.946 -13.292 4.510 1.00 96.00 78 LYS A N 1
ATOM 603 C CA . LYS A 1 78 ? -1.082 -14.244 5.214 1.00 96.00 78 LYS A CA 1
ATOM 604 C C . LYS A 1 78 ? -1.901 -15.375 5.821 1.00 96.00 78 LYS A C 1
ATOM 606 O O . LYS A 1 78 ? -3.020 -15.086 6.301 1.00 96.00 78 LYS A O 1
#

Nearest PDB structures (foldseek):
  5uxo-assembly1_A  TM=9.584E-01  e=5.389E-08  Pseudomonas aeruginosa PAO1
  5uxm-assembly1_A  TM=9.496E-01  e=1.060E-07  Pseudomonas aeruginosa PAO1
  5e4n-assembly1_A-2  TM=9.064E-01  e=9.194E-06  Mycobacterium tuberculosis
  5e4n-assembly1_B-2  TM=9.110E-01  e=2.369E-05  Mycobacterium tuberculosis
  2w19-assembly1_A-2  TM=9.011E-01  e=2.535E-05  Mycobacterium tuberculosis H37Rv

Secondary structure (DSSP, 8-state):
-GGGT--TTSHHHH------EEE---HHHHHHHEEE-TTT--EEETT-SEEEE-TTT--TTSHHHHHHHT--S-EEE-

InterPro domains:
  IPR002480 DAHP synthetase, class II [PF01474] (1-78)
  IPR002480 DAHP synthetase, class II [PTHR21337] (1-78)
  IPR013785 Aldolase-type TIM barrel [G3DSA:3.20.20.70] (1-78)

Foldseek 3Di:
DVVVPDDCPHCVNVDDDDWDEDECDPVVQQVVQWDQDPPPRAIARNPTQEYEHEPVQVDCPGPSVVVVVRHDHHYYYD

Organism: Punica granatum (NCBI:txid22663)